Protein AF-G3SR39-F1 (afdb_monomer_lite)

InterPro domains:
  IPR010708 5'(3')-deoxyribonucleotidase [PF06941] (10-91)
  IPR023214 HAD superfamily [G3DSA:3.40.50.1000] (16-96)
  IPR036412 HAD-like superfamily [SSF56784] (3-100)

Sequence (150 aa):
QEKAISIWESKNFFFELEPLPGAVEAVKQMANLENTDVFICTSPIRMFKYCPYEKYAWVEKHFGPEFLEHVVLTRDKTVISADLLIDDRPDITGKEPEAGSMSSSQPATTSTCSCHPPAAGCTRGRMTGRPFWTASVPAEPDRAMGSSEG

Secondary structure (DSSP, 8-state):
-HHHHHHHTSTTTTTTPPPPTTHHHHHHHHHTSTT----EEEPPPS-TTTHHHHHHHHHHHHH-GGGGGGEEE-S-STTS--S----S-S---SSSPPTT---S------------PPPTT--------PPS----PPPPPPPPP-----

pLDDT: mean 77.04, std 26.4, range [29.78, 98.81]

Radius of gyration: 23.9 Å; chains: 1; bounding box: 38×57×76 Å

Structure (mmCIF, N/CA/C/O backbone):
data_AF-G3SR39-F1
#
_entry.id   AF-G3SR39-F1
#
loop_
_atom_site.group_PDB
_atom_site.id
_atom_site.type_symbol
_atom_site.label_atom_id
_atom_site.label_alt_id
_atom_site.label_comp_id
_atom_site.label_asym_id
_atom_site.label_entity_id
_atom_site.label_seq_id
_atom_site.pdbx_PDB_ins_code
_atom_site.Cartn_x
_atom_site.Cartn_y
_atom_site.Cartn_z
_atom_site.occupancy
_atom_site.B_iso_or_equiv
_atom_site.auth_seq_id
_atom_site.auth_comp_id
_atom_site.auth_asym_id
_atom_site.auth_atom_id
_atom_site.pdbx_PDB_model_num
ATOM 1 N N . GLN A 1 1 ? 7.990 -14.566 -19.870 1.00 62.09 1 GLN A N 1
ATOM 2 C CA . GLN A 1 1 ? 8.005 -14.125 -18.458 1.00 62.09 1 GLN A CA 1
ATOM 3 C C . GLN A 1 1 ? 8.935 -12.930 -18.256 1.00 62.09 1 GLN A C 1
ATOM 5 O O . GLN A 1 1 ? 8.496 -11.939 -17.695 1.00 62.09 1 GLN A O 1
ATOM 10 N N . GLU A 1 2 ? 10.155 -12.962 -18.799 1.00 77.62 2 GLU A N 1
ATOM 11 C CA . GLU A 1 2 ? 11.147 -11.869 -18.704 1.00 77.62 2 GLU A CA 1
ATOM 12 C C . GLU A 1 2 ? 10.630 -10.489 -19.135 1.00 77.62 2 GLU A C 1
ATOM 14 O O . GLU A 1 2 ? 10.832 -9.516 -18.422 1.00 77.62 2 GLU A O 1
ATOM 19 N N . LYS A 1 3 ? 9.877 -10.407 -20.242 1.00 79.69 3 LYS A N 1
ATOM 20 C CA . LYS A 1 3 ? 9.275 -9.139 -20.695 1.00 79.69 3 LYS A CA 1
ATOM 21 C C . LYS A 1 3 ? 8.321 -8.513 -19.671 1.00 79.69 3 LYS A C 1
ATOM 23 O O . LYS A 1 3 ? 8.244 -7.298 -19.579 1.00 79.69 3 LYS A O 1
ATOM 28 N N . ALA A 1 4 ? 7.582 -9.331 -18.921 1.00 86.69 4 ALA A N 1
ATOM 29 C CA . ALA A 1 4 ? 6.677 -8.832 -17.889 1.00 86.69 4 ALA A CA 1
ATOM 30 C C . ALA A 1 4 ? 7.466 -8.391 -16.647 1.00 86.69 4 ALA A C 1
ATOM 32 O O . ALA A 1 4 ? 7.202 -7.324 -16.102 1.00 86.69 4 ALA A O 1
ATOM 33 N N . ILE A 1 5 ? 8.510 -9.152 -16.291 1.00 89.56 5 ILE A N 1
ATOM 34 C CA . ILE A 1 5 ? 9.440 -8.809 -15.208 1.00 89.56 5 ILE A CA 1
ATOM 35 C C . ILE A 1 5 ? 10.052 -7.427 -15.422 1.00 89.56 5 ILE A C 1
ATOM 37 O O . ILE A 1 5 ? 9.972 -6.582 -14.535 1.00 89.56 5 ILE A O 1
ATOM 41 N N . SER A 1 6 ? 10.566 -7.154 -16.621 1.00 92.50 6 SER A N 1
ATOM 42 C CA . SER A 1 6 ? 11.158 -5.848 -16.925 1.00 92.50 6 SER A CA 1
ATOM 43 C C . SER A 1 6 ? 10.176 -4.678 -16.810 1.00 92.50 6 SER A C 1
ATOM 45 O O . SER A 1 6 ? 10.613 -3.554 -16.584 1.00 92.50 6 SER A O 1
ATOM 47 N N . ILE A 1 7 ? 8.868 -4.921 -16.961 1.00 94.56 7 ILE A N 1
ATOM 48 C CA . ILE A 1 7 ? 7.851 -3.871 -16.831 1.00 94.56 7 ILE A CA 1
ATOM 49 C C . ILE A 1 7 ? 7.685 -3.495 -15.358 1.00 94.56 7 ILE A C 1
ATOM 51 O O . ILE A 1 7 ? 7.848 -2.327 -15.019 1.00 94.56 7 ILE A O 1
ATOM 55 N N . TRP A 1 8 ? 7.436 -4.456 -14.462 1.00 92.75 8 TRP A N 1
ATOM 56 C CA . TRP A 1 8 ? 7.218 -4.124 -13.047 1.00 92.75 8 TRP A CA 1
ATOM 57 C C . TRP A 1 8 ? 8.504 -3.831 -12.269 1.00 92.75 8 TRP A C 1
ATOM 59 O O . TRP A 1 8 ? 8.450 -3.316 -11.157 1.00 92.75 8 TRP A O 1
ATOM 69 N N . GLU A 1 9 ? 9.673 -4.149 -12.825 1.00 95.56 9 GLU A N 1
ATOM 70 C CA . GLU A 1 9 ? 10.967 -3.716 -12.282 1.00 95.56 9 GLU A CA 1
ATOM 71 C C . GLU A 1 9 ? 11.376 -2.311 -12.752 1.00 95.56 9 GLU A C 1
ATOM 73 O O . GLU A 1 9 ? 12.392 -1.784 -12.290 1.00 95.56 9 GLU A O 1
ATOM 78 N N . SER A 1 10 ? 10.609 -1.689 -13.652 1.00 96.62 10 SER A N 1
ATOM 79 C CA . SER A 1 10 ? 10.900 -0.340 -14.129 1.00 96.62 10 SER A C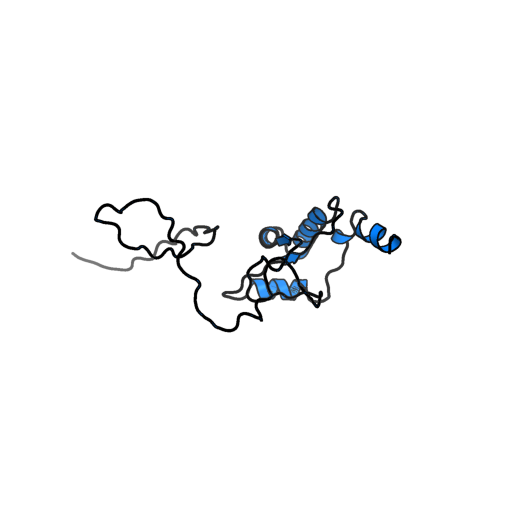A 1
ATOM 80 C C . SER A 1 10 ? 10.503 0.727 -13.107 1.00 96.62 10 SER A C 1
ATOM 82 O O . SER A 1 10 ? 9.626 0.533 -12.266 1.00 96.62 10 SER A O 1
ATOM 84 N N . LYS A 1 11 ? 11.197 1.866 -13.170 1.00 97.75 11 LYS A N 1
ATOM 85 C CA . LYS A 1 11 ? 10.906 3.029 -12.331 1.00 97.75 11 LYS A CA 1
ATOM 86 C C . LYS A 1 11 ? 9.498 3.550 -12.641 1.00 97.75 11 LYS A C 1
ATOM 88 O O . LYS A 1 11 ? 9.098 3.563 -13.799 1.00 97.75 11 LYS A O 1
ATOM 93 N N . ASN A 1 12 ? 8.821 4.039 -11.611 1.00 98.00 12 ASN A N 1
ATOM 94 C CA . ASN A 1 12 ? 7.464 4.573 -11.577 1.00 98.00 12 ASN A CA 1
ATOM 95 C C . ASN A 1 12 ? 6.340 3.557 -11.805 1.00 98.00 12 ASN A C 1
ATOM 97 O O . ASN A 1 12 ? 5.179 3.937 -11.664 1.00 98.00 12 ASN A O 1
ATOM 101 N N . PHE A 1 13 ? 6.635 2.285 -12.096 1.00 98.25 13 PHE A N 1
ATOM 102 C CA . PHE A 1 13 ? 5.589 1.304 -12.380 1.00 98.25 13 PHE A CA 1
ATOM 103 C C . PHE A 1 13 ? 4.554 1.204 -11.254 1.00 98.25 13 PHE A C 1
ATOM 105 O O . PHE A 1 13 ? 3.361 1.181 -11.535 1.00 98.25 13 PHE A O 1
ATOM 112 N N . PHE A 1 14 ? 4.984 1.152 -9.987 1.00 98.12 14 PHE A N 1
ATOM 113 C CA . PHE A 1 14 ? 4.053 1.015 -8.862 1.00 98.12 14 PHE A CA 1
ATOM 114 C C . PHE A 1 14 ? 3.399 2.345 -8.490 1.00 98.12 14 PHE A C 1
ATOM 116 O O . PHE A 1 14 ? 2.255 2.356 -8.047 1.00 98.12 14 PHE A O 1
ATOM 123 N N . PHE A 1 15 ? 4.115 3.455 -8.667 1.00 98.25 15 PHE A N 1
ATOM 124 C CA . PHE A 1 15 ? 3.612 4.790 -8.345 1.00 98.25 15 PHE A CA 1
ATOM 125 C C . PHE A 1 15 ? 2.532 5.283 -9.325 1.00 98.25 15 PHE A C 1
ATOM 127 O O . PHE A 1 15 ? 1.636 6.034 -8.936 1.00 98.25 15 PHE A O 1
ATOM 134 N N . GLU A 1 16 ? 2.601 4.860 -10.587 1.00 98.19 16 GLU A N 1
ATOM 135 C CA . GLU A 1 16 ? 1.670 5.262 -11.650 1.00 98.19 16 GLU A CA 1
ATOM 136 C C . GLU A 1 16 ? 0.435 4.351 -11.762 1.00 98.19 16 GLU A C 1
ATOM 138 O O . GLU A 1 16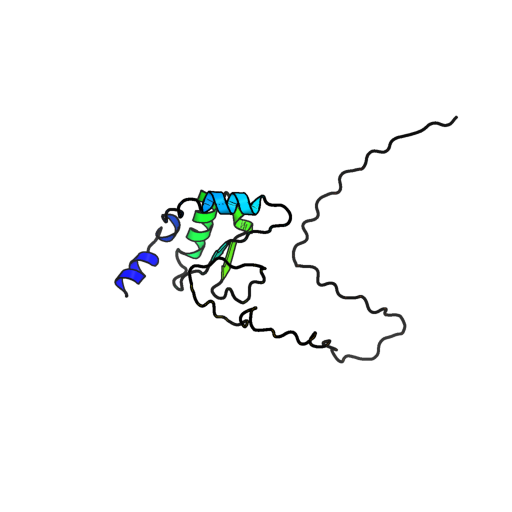 ? -0.413 4.581 -12.619 1.00 98.19 16 GLU A O 1
ATOM 143 N N . LEU A 1 17 ? 0.293 3.334 -10.901 1.00 97.94 17 LEU A N 1
ATOM 144 C CA . LEU A 1 17 ? -0.909 2.498 -10.888 1.00 97.94 17 LEU A CA 1
ATOM 145 C C . LEU A 1 17 ? -2.139 3.325 -10.509 1.00 97.94 17 LEU A C 1
ATOM 147 O O . LEU A 1 17 ? -2.147 4.030 -9.500 1.00 97.94 17 LEU A O 1
ATOM 151 N N . GLU A 1 18 ? -3.207 3.180 -11.284 1.00 98.19 18 GLU A N 1
ATOM 152 C CA . GLU A 1 18 ? -4.500 3.755 -10.933 1.00 98.19 18 GLU A CA 1
ATOM 153 C C . GLU A 1 18 ? -5.179 2.912 -9.843 1.00 98.19 18 GLU A C 1
ATOM 155 O O . GLU A 1 18 ? -5.150 1.676 -9.913 1.00 98.19 18 GLU A O 1
ATOM 160 N N . PRO A 1 19 ? -5.803 3.539 -8.829 1.00 98.38 19 PRO A N 1
ATOM 161 C CA . PRO A 1 19 ? -6.595 2.810 -7.852 1.00 98.38 19 PRO A CA 1
ATOM 162 C C . PRO A 1 19 ? -7.748 2.052 -8.511 1.00 98.38 19 PRO A C 1
ATOM 164 O O . PRO A 1 19 ? -8.358 2.515 -9.477 1.00 98.38 19 PRO A O 1
ATOM 167 N N . LEU A 1 20 ? -8.106 0.902 -7.937 1.00 97.81 20 LEU A N 1
ATOM 168 C CA . LEU A 1 20 ? -9.338 0.222 -8.321 1.00 97.81 20 LEU A CA 1
ATOM 169 C C . LEU A 1 20 ? -10.556 1.110 -7.995 1.00 97.81 20 LEU A C 1
ATOM 171 O O . LEU A 1 20 ? -10.557 1.766 -6.947 1.00 97.81 20 LEU A O 1
ATOM 175 N N . PRO A 1 21 ? -11.606 1.119 -8.841 1.00 98.31 21 PRO A N 1
ATOM 176 C CA . PRO A 1 21 ? -12.801 1.919 -8.592 1.00 98.31 21 PRO A CA 1
ATOM 177 C C . PRO A 1 21 ? -13.403 1.649 -7.206 1.00 98.31 21 PRO A C 1
ATOM 179 O O . PRO A 1 21 ? -13.705 0.505 -6.872 1.00 98.31 21 PRO A O 1
ATOM 182 N N . GLY A 1 22 ? -13.574 2.702 -6.402 1.00 98.19 22 GLY A N 1
ATOM 183 C CA . GLY A 1 22 ? -14.146 2.630 -5.053 1.00 98.19 22 GLY A CA 1
ATOM 184 C C . GLY A 1 22 ? -13.190 2.158 -3.951 1.00 98.19 22 GLY A C 1
ATOM 185 O O . GLY A 1 22 ? -13.570 2.175 -2.781 1.00 98.19 22 GLY A O 1
ATOM 186 N N . ALA A 1 23 ? -11.964 1.729 -4.275 1.00 98.25 23 ALA A N 1
ATOM 187 C CA . ALA A 1 23 ? -11.049 1.163 -3.282 1.00 98.25 23 ALA A CA 1
ATOM 188 C C . ALA A 1 23 ? -10.551 2.206 -2.270 1.00 98.25 23 ALA A C 1
ATOM 190 O O . ALA A 1 23 ? -10.492 1.926 -1.073 1.00 98.25 23 ALA A O 1
ATOM 191 N N . VAL A 1 24 ? -10.216 3.415 -2.733 1.00 98.25 24 VAL A N 1
ATOM 192 C CA . VAL A 1 24 ? -9.727 4.492 -1.855 1.00 98.25 24 VAL A CA 1
ATOM 193 C C . VAL A 1 24 ? -10.833 4.941 -0.904 1.00 98.25 24 VAL A C 1
ATOM 195 O O . VAL A 1 24 ? -10.595 5.123 0.290 1.00 98.25 24 VAL A O 1
ATOM 198 N N . GLU A 1 25 ? -12.050 5.085 -1.419 1.00 98.38 25 GLU A N 1
ATOM 199 C CA . GLU A 1 25 ? -13.228 5.485 -0.656 1.00 98.38 25 GLU A CA 1
ATOM 200 C C . GLU A 1 25 ? -13.590 4.428 0.387 1.00 98.38 25 GLU A C 1
ATOM 202 O O . GLU A 1 25 ? -13.785 4.769 1.552 1.00 98.38 25 GLU A O 1
ATOM 207 N N . ALA A 1 26 ? -13.617 3.151 -0.006 1.00 98.38 26 ALA A N 1
ATOM 208 C CA . ALA A 1 26 ? -13.946 2.049 0.891 1.00 98.38 26 ALA A CA 1
ATOM 209 C C . ALA A 1 26 ? -12.948 1.933 2.052 1.00 98.38 26 ALA A C 1
ATOM 211 O O . ALA A 1 26 ? -13.360 1.804 3.203 1.00 98.38 26 ALA A O 1
ATOM 212 N N . VAL A 1 27 ? -11.642 2.040 1.780 1.00 98.44 27 VAL A N 1
ATOM 213 C CA . VAL A 1 27 ? -10.607 2.003 2.828 1.00 98.44 27 VAL A CA 1
ATOM 214 C C . VAL A 1 27 ? -10.722 3.210 3.761 1.00 98.44 27 VAL A C 1
ATOM 216 O O . VAL A 1 27 ? -10.660 3.038 4.977 1.00 98.44 27 VAL A O 1
ATOM 219 N N . LYS A 1 28 ? -10.961 4.419 3.231 1.00 97.94 28 LYS A N 1
ATOM 220 C CA . LYS A 1 28 ? -11.187 5.615 4.064 1.00 97.94 28 LYS A CA 1
ATOM 221 C C . LYS A 1 28 ? -12.436 5.484 4.931 1.00 97.94 28 LYS A C 1
ATOM 223 O O . LYS A 1 28 ? -12.417 5.905 6.081 1.00 97.94 28 LYS A O 1
ATOM 228 N N . GLN A 1 29 ? -13.519 4.915 4.408 1.00 98.50 29 GLN A N 1
ATOM 229 C CA . GLN A 1 29 ? -14.726 4.655 5.195 1.00 98.50 29 GLN A CA 1
ATOM 230 C C . GLN A 1 29 ? -14.455 3.632 6.299 1.00 98.50 29 GLN A C 1
ATOM 232 O O . GLN A 1 29 ? -14.816 3.881 7.443 1.00 98.50 29 GLN A O 1
ATOM 237 N N . MET A 1 30 ? -13.767 2.535 5.974 1.00 98.38 30 MET A N 1
ATOM 238 C CA . MET A 1 30 ? -13.412 1.484 6.929 1.00 98.38 30 MET A CA 1
ATOM 239 C C . MET A 1 30 ? -12.522 2.009 8.061 1.00 98.38 30 MET A C 1
ATOM 241 O O . MET A 1 30 ? -12.776 1.704 9.219 1.00 98.38 30 MET A O 1
ATOM 245 N N . ALA A 1 31 ? -11.540 2.856 7.742 1.00 97.25 31 ALA A N 1
ATOM 246 C CA . ALA A 1 31 ? -10.647 3.472 8.725 1.00 97.25 31 ALA A CA 1
ATOM 247 C C . ALA A 1 31 ? -11.346 4.479 9.663 1.00 97.25 31 ALA A C 1
ATOM 249 O O . ALA A 1 31 ? -10.774 4.859 10.676 1.00 97.25 31 ALA A O 1
ATOM 250 N N . ASN A 1 32 ? -12.564 4.921 9.330 1.00 97.25 32 ASN A N 1
ATOM 251 C CA . ASN A 1 32 ? -13.370 5.811 10.172 1.00 97.25 32 ASN A CA 1
ATOM 252 C C . ASN A 1 32 ? -14.436 5.061 10.993 1.00 97.25 32 ASN A C 1
ATOM 254 O O . ASN A 1 32 ? -15.221 5.700 11.693 1.00 97.25 32 ASN A O 1
ATOM 258 N N . LEU A 1 33 ? -14.514 3.729 10.890 1.00 98.06 33 LEU A N 1
ATOM 259 C CA . LEU A 1 33 ? -15.431 2.932 11.701 1.00 98.06 33 LEU A CA 1
ATOM 260 C C . LEU A 1 33 ? -14.914 2.814 13.139 1.00 98.06 33 LEU A C 1
ATOM 262 O O . LEU A 1 33 ? -13.718 2.677 13.383 1.00 98.06 33 LEU A O 1
ATOM 266 N N . GLU A 1 34 ? -15.832 2.820 14.104 1.00 97.94 34 GLU A N 1
ATOM 267 C CA . GLU A 1 34 ? -15.477 2.587 15.504 1.00 97.94 34 GLU A CA 1
ATOM 268 C C . GLU A 1 34 ? -14.889 1.182 15.695 1.00 97.94 34 GLU A C 1
ATOM 270 O O . GLU A 1 34 ? -15.360 0.208 15.103 1.00 97.94 34 GLU A O 1
ATOM 275 N N . ASN A 1 35 ? -13.878 1.073 16.563 1.00 97.75 35 ASN A N 1
ATOM 276 C CA . ASN A 1 35 ? -13.205 -0.186 16.909 1.00 97.75 35 ASN A CA 1
ATOM 277 C C . ASN A 1 35 ? -12.664 -0.960 15.691 1.00 97.75 35 ASN A C 1
ATOM 279 O O . ASN A 1 35 ? -12.659 -2.190 15.696 1.00 97.75 35 ASN A O 1
ATOM 283 N N . THR A 1 36 ? -12.250 -0.247 14.640 1.00 98.19 36 THR A N 1
ATOM 284 C CA . THR A 1 36 ? -11.734 -0.845 13.407 1.00 98.19 36 THR A CA 1
ATOM 285 C C . THR A 1 36 ? -10.368 -0.258 13.075 1.00 98.19 36 THR A C 1
ATOM 287 O O . THR A 1 36 ? -10.261 0.917 12.738 1.00 98.19 36 THR A O 1
ATOM 290 N N . ASP A 1 37 ? -9.333 -1.096 13.119 1.00 98.06 37 ASP A N 1
ATOM 291 C CA . ASP A 1 37 ? -7.990 -0.730 12.675 1.00 98.06 37 ASP A CA 1
ATOM 292 C C . ASP A 1 37 ? -7.746 -1.254 11.257 1.00 98.06 37 ASP A C 1
ATOM 294 O O . ASP A 1 37 ? -7.936 -2.438 10.968 1.00 98.06 37 ASP A O 1
ATOM 298 N N . VAL A 1 38 ? -7.303 -0.374 10.357 1.00 98.31 38 VAL A N 1
ATOM 299 C CA . VAL A 1 38 ? -7.041 -0.719 8.954 1.00 98.31 38 VAL A CA 1
ATOM 300 C C . VAL A 1 38 ? -5.557 -0.577 8.653 1.00 98.31 38 VAL A C 1
ATOM 302 O O . VAL A 1 38 ? -4.960 0.462 8.924 1.00 98.31 38 VAL A O 1
ATOM 305 N N . PHE A 1 39 ? -4.978 -1.612 8.042 1.00 98.75 39 PHE A N 1
ATOM 306 C CA . PHE A 1 39 ? -3.593 -1.622 7.578 1.00 98.75 39 PHE A CA 1
ATOM 307 C C . PHE A 1 39 ? -3.512 -2.032 6.106 1.00 98.75 39 PHE A C 1
ATOM 309 O O . PHE A 1 39 ? -4.158 -2.989 5.673 1.00 98.75 39 PHE A O 1
ATOM 316 N N . ILE A 1 40 ? -2.651 -1.364 5.338 1.00 98.69 40 ILE A N 1
ATOM 317 C CA . ILE A 1 40 ? -2.243 -1.832 4.010 1.00 98.69 40 ILE A CA 1
ATOM 318 C C . ILE A 1 40 ? -1.105 -2.831 4.200 1.00 98.69 40 ILE A C 1
ATOM 320 O O . ILE A 1 40 ? 0.058 -2.461 4.371 1.00 98.69 40 ILE A O 1
ATOM 324 N N . CYS A 1 41 ? -1.437 -4.119 4.143 1.00 98.62 41 CYS A N 1
ATOM 325 C CA . CYS A 1 41 ? -0.452 -5.195 4.149 1.00 98.62 41 CYS A CA 1
ATOM 326 C C . CYS A 1 41 ? -0.091 -5.588 2.709 1.00 98.62 41 CYS A C 1
ATOM 328 O O . CYS A 1 41 ? -0.863 -6.255 2.015 1.00 98.62 41 CYS A O 1
ATOM 330 N N . THR A 1 42 ? 1.094 -5.197 2.235 1.00 98.38 42 THR A N 1
ATOM 331 C CA . THR A 1 42 ? 1.540 -5.439 0.851 1.00 98.38 42 THR A CA 1
ATOM 332 C C . THR A 1 42 ? 2.901 -6.125 0.809 1.00 98.38 42 THR A C 1
ATOM 334 O O . THR A 1 42 ? 3.775 -5.885 1.636 1.00 98.38 42 THR A O 1
ATOM 337 N N . SER A 1 43 ? 3.124 -6.943 -0.221 1.00 98.06 43 SER A N 1
ATOM 338 C CA . SER A 1 43 ? 4.422 -7.574 -0.464 1.00 98.06 43 SER A CA 1
ATOM 339 C C . SER A 1 43 ? 5.250 -6.804 -1.492 1.00 98.06 43 SER A C 1
ATOM 341 O O . SER A 1 43 ? 4.731 -6.473 -2.560 1.00 98.06 43 SER A O 1
ATOM 343 N N . PRO A 1 44 ? 6.538 -6.519 -1.222 1.00 97.19 44 PRO A N 1
ATOM 344 C CA . PRO A 1 44 ? 7.428 -5.958 -2.229 1.00 97.19 44 PRO A CA 1
ATOM 345 C C . PRO A 1 44 ? 7.842 -7.046 -3.227 1.00 97.19 44 PRO A C 1
ATOM 347 O O . PRO A 1 44 ? 7.868 -8.236 -2.893 1.00 97.19 44 PRO A O 1
ATOM 350 N N . ILE A 1 45 ? 8.204 -6.668 -4.452 1.00 96.06 45 ILE A N 1
ATOM 351 C CA . ILE A 1 45 ? 8.901 -7.587 -5.369 1.00 96.06 45 ILE A CA 1
ATOM 352 C C . ILE A 1 45 ? 10.351 -7.817 -4.900 1.00 96.06 45 ILE A C 1
ATOM 354 O O . ILE A 1 45 ? 10.858 -7.096 -4.044 1.00 96.06 45 ILE A O 1
ATOM 358 N N . ARG A 1 46 ? 11.033 -8.836 -5.447 1.00 93.00 46 ARG A N 1
ATOM 359 C CA . ARG A 1 46 ? 12.426 -9.154 -5.063 1.00 93.00 46 ARG A CA 1
ATOM 360 C C . ARG A 1 46 ? 13.404 -8.039 -5.437 1.00 93.00 46 ARG A C 1
ATOM 362 O O . ARG A 1 46 ? 14.309 -7.734 -4.668 1.00 93.00 46 ARG A O 1
ATOM 369 N N . MET A 1 47 ? 13.213 -7.436 -6.609 1.00 93.31 47 MET A N 1
ATOM 370 C CA . MET A 1 47 ? 13.979 -6.275 -7.043 1.00 93.31 47 MET A CA 1
ATOM 371 C C . MET A 1 47 ? 13.471 -5.035 -6.291 1.00 93.31 47 MET A C 1
ATOM 373 O O . MET A 1 47 ? 12.455 -4.435 -6.628 1.00 93.31 47 MET A O 1
ATOM 377 N N . PHE A 1 48 ? 14.168 -4.656 -5.226 1.00 93.81 48 PHE A N 1
ATOM 378 C CA . PHE A 1 48 ? 13.682 -3.660 -4.269 1.00 93.81 48 PHE A CA 1
ATOM 379 C C . PHE A 1 48 ? 13.967 -2.200 -4.657 1.00 93.81 48 PHE A C 1
ATOM 381 O O . PHE A 1 48 ? 13.598 -1.305 -3.907 1.00 93.81 48 PHE A O 1
ATOM 388 N N . LYS A 1 49 ? 14.643 -1.924 -5.780 1.00 97.00 49 LYS A N 1
ATOM 389 C CA . LYS A 1 49 ? 15.180 -0.583 -6.087 1.00 97.00 49 LYS A CA 1
ATOM 390 C C . LYS A 1 49 ? 14.118 0.519 -6.111 1.00 97.00 49 LYS A C 1
ATOM 392 O O . LYS A 1 49 ? 14.414 1.646 -5.736 1.00 97.00 49 LYS A O 1
ATOM 397 N N . TYR A 1 50 ? 12.913 0.185 -6.564 1.00 97.94 50 TYR A N 1
ATOM 398 C CA . TYR A 1 50 ? 11.825 1.143 -6.770 1.00 97.94 50 TYR A CA 1
ATOM 399 C C . TYR A 1 50 ? 10.573 0.785 -5.961 1.00 97.94 50 TYR A C 1
ATOM 401 O O . TYR A 1 50 ? 9.975 1.641 -5.317 1.00 97.94 50 TYR A O 1
ATOM 409 N N . CYS A 1 51 ? 10.221 -0.505 -5.925 1.00 98.12 51 CYS A N 1
ATOM 410 C CA . CYS A 1 51 ? 8.940 -0.991 -5.411 1.00 98.12 51 CYS A CA 1
ATOM 411 C C . CYS A 1 51 ? 8.583 -0.559 -3.973 1.00 98.12 51 CYS A C 1
ATOM 413 O O . CYS A 1 51 ? 7.472 -0.066 -3.792 1.00 98.12 51 CYS A O 1
ATOM 415 N N . PRO A 1 52 ? 9.449 -0.709 -2.948 1.00 98.31 52 PRO A N 1
ATOM 416 C CA . PRO A 1 52 ? 9.116 -0.303 -1.583 1.00 98.31 52 PRO A CA 1
ATOM 417 C C . PRO A 1 52 ? 8.768 1.181 -1.495 1.00 98.31 52 PRO A C 1
ATOM 419 O O . PRO A 1 52 ? 7.681 1.524 -1.048 1.00 98.31 52 PRO A O 1
ATOM 422 N N . TYR A 1 53 ? 9.660 2.047 -1.983 1.00 98.38 53 TYR A N 1
ATOM 423 C CA . TYR A 1 53 ? 9.469 3.496 -1.957 1.00 98.38 53 TYR A CA 1
ATOM 424 C C . TYR A 1 53 ? 8.197 3.913 -2.701 1.00 98.38 53 TYR A C 1
ATOM 426 O O . TYR A 1 53 ? 7.378 4.647 -2.155 1.00 98.38 53 TYR A O 1
ATOM 434 N N . GLU A 1 54 ? 7.996 3.406 -3.918 1.00 98.69 54 GLU A N 1
ATOM 435 C CA . GLU A 1 54 ? 6.839 3.776 -4.735 1.00 98.69 54 GLU A CA 1
ATOM 436 C C . GLU A 1 54 ? 5.513 3.343 -4.112 1.00 98.69 54 GLU A C 1
ATOM 438 O O . GLU A 1 54 ? 4.521 4.046 -4.270 1.00 98.69 54 GLU A O 1
ATOM 443 N N . LYS A 1 55 ? 5.487 2.237 -3.357 1.00 98.69 55 LYS A N 1
ATOM 444 C CA . LYS A 1 55 ? 4.299 1.834 -2.595 1.00 98.69 55 LYS A CA 1
ATOM 445 C C . LYS A 1 55 ? 3.970 2.828 -1.480 1.00 98.69 55 LYS A C 1
ATOM 447 O O . LYS A 1 55 ? 2.810 3.200 -1.361 1.00 98.69 55 LYS A O 1
ATOM 452 N N . TYR A 1 56 ? 4.958 3.294 -0.712 1.00 98.75 56 TYR A N 1
ATOM 453 C CA . TYR A 1 56 ? 4.731 4.346 0.290 1.00 98.75 56 TYR A CA 1
ATOM 454 C C . TYR A 1 56 ? 4.262 5.650 -0.370 1.00 98.75 56 TYR A C 1
ATOM 456 O O . TYR A 1 56 ? 3.250 6.209 0.039 1.00 98.75 56 TYR A O 1
ATOM 464 N N . ALA A 1 57 ? 4.927 6.085 -1.444 1.00 98.75 57 ALA A N 1
ATOM 465 C CA . ALA A 1 57 ? 4.544 7.293 -2.176 1.00 98.75 57 ALA A CA 1
ATOM 466 C C . ALA A 1 57 ? 3.128 7.196 -2.777 1.00 98.75 57 ALA A C 1
ATOM 468 O O . ALA A 1 57 ? 2.383 8.174 -2.791 1.00 98.75 57 ALA A O 1
ATOM 469 N N . TRP A 1 58 ? 2.730 6.014 -3.256 1.00 98.81 58 TRP A N 1
ATOM 470 C CA . TRP A 1 58 ? 1.375 5.764 -3.746 1.00 98.81 58 TRP A CA 1
ATOM 471 C C . TRP A 1 58 ? 0.341 5.863 -2.618 1.00 98.81 58 TRP A C 1
ATOM 473 O O . TRP A 1 58 ? -0.703 6.491 -2.790 1.00 98.81 58 TRP A O 1
ATOM 483 N N . VAL A 1 59 ? 0.644 5.309 -1.439 1.00 98.75 59 VAL A N 1
ATOM 484 C CA . VAL A 1 59 ? -0.234 5.436 -0.267 1.00 98.75 59 VAL A CA 1
ATOM 485 C C . VAL A 1 59 ? -0.379 6.899 0.149 1.00 98.75 59 VAL A C 1
ATOM 487 O O . VAL A 1 59 ? -1.505 7.371 0.280 1.00 98.75 59 VAL A O 1
ATOM 490 N N . GLU A 1 60 ? 0.719 7.646 0.267 1.00 98.69 60 GLU A N 1
ATOM 491 C CA . GLU A 1 60 ? 0.676 9.079 0.587 1.00 98.69 60 GLU A CA 1
ATOM 492 C C . GLU A 1 60 ? -0.172 9.866 -0.425 1.00 98.69 60 GLU A C 1
ATOM 494 O O . GLU A 1 60 ? -1.045 10.641 -0.034 1.00 98.69 60 GLU A O 1
ATOM 499 N N . LYS A 1 61 ? 0.023 9.618 -1.729 1.00 98.56 61 LYS A N 1
ATOM 500 C CA . LYS A 1 61 ? -0.714 10.282 -2.817 1.00 98.56 61 LYS A CA 1
ATOM 501 C C . LYS A 1 61 ? -2.233 10.106 -2.704 1.00 98.56 61 LYS A C 1
ATOM 503 O O . LYS A 1 61 ? -2.972 11.036 -3.024 1.00 98.56 61 LYS A O 1
ATOM 508 N N . HIS A 1 62 ? -2.710 8.930 -2.293 1.00 98.50 62 HIS A N 1
ATOM 509 C CA . HIS A 1 62 ? -4.140 8.590 -2.327 1.00 98.50 62 HIS A CA 1
ATOM 510 C C . HIS A 1 62 ? -4.836 8.666 -0.954 1.00 98.50 62 HIS A C 1
ATOM 512 O O . HIS A 1 62 ? -6.028 9.001 -0.876 1.00 98.50 62 HIS A O 1
ATOM 518 N N . PHE A 1 63 ? -4.104 8.410 0.131 1.00 98.31 63 PHE A N 1
ATOM 519 C CA . PHE A 1 63 ? -4.627 8.351 1.501 1.00 98.31 63 PHE A CA 1
ATOM 520 C C . PHE A 1 63 ? -4.123 9.479 2.407 1.00 98.31 63 PHE A C 1
ATOM 522 O O . PHE A 1 63 ? -4.771 9.759 3.412 1.00 98.31 63 PHE A O 1
ATOM 529 N N . GLY A 1 64 ? -3.053 10.177 2.022 1.00 98.06 64 GLY A N 1
ATOM 530 C CA . GLY A 1 64 ? -2.415 11.218 2.825 1.00 98.06 64 GLY A CA 1
ATOM 531 C C . GLY A 1 64 ? -1.274 10.686 3.704 1.00 98.06 64 GLY A C 1
ATOM 532 O O . GLY A 1 64 ? -1.138 9.472 3.879 1.00 98.06 64 GLY A O 1
ATOM 533 N N . PRO A 1 65 ? -0.442 11.588 4.256 1.00 98.12 65 PRO A N 1
ATOM 534 C CA . PRO A 1 65 ? 0.773 11.221 4.988 1.00 98.12 65 PRO A CA 1
ATOM 535 C C . PRO A 1 65 ? 0.493 10.441 6.278 1.00 98.12 65 PRO A C 1
ATOM 537 O O . PRO A 1 65 ? 1.256 9.547 6.622 1.00 98.12 65 PRO A O 1
ATOM 540 N N . GLU A 1 66 ? -0.627 10.706 6.953 1.00 96.94 66 GLU A N 1
ATOM 541 C CA . GLU A 1 66 ? -1.002 10.005 8.193 1.00 96.94 66 GLU A CA 1
ATOM 542 C C . GLU A 1 66 ? -1.212 8.499 7.973 1.00 96.94 66 GLU A C 1
ATOM 544 O O . GLU A 1 66 ? -0.941 7.678 8.844 1.00 96.94 66 GLU A O 1
ATOM 549 N N . PHE A 1 67 ? -1.640 8.103 6.770 1.00 98.12 67 PHE A N 1
ATOM 550 C CA . PHE A 1 67 ? -1.886 6.697 6.453 1.00 98.12 67 PHE A CA 1
ATOM 551 C C . PHE A 1 67 ? -0.591 5.901 6.214 1.00 98.12 67 PHE A C 1
ATOM 553 O O . PHE A 1 67 ? -0.632 4.679 6.067 1.00 98.12 67 PHE A O 1
ATOM 560 N N . LEU A 1 68 ? 0.574 6.560 6.184 1.00 98.44 68 LEU A N 1
ATOM 561 C CA . LEU A 1 68 ? 1.866 5.884 6.042 1.00 98.44 68 LEU A CA 1
ATOM 562 C C . LEU A 1 68 ? 2.200 5.005 7.255 1.00 98.44 68 LEU A C 1
ATOM 564 O O . LEU A 1 68 ? 2.805 3.945 7.082 1.00 98.44 68 LEU A O 1
ATOM 568 N N . GLU A 1 69 ? 1.738 5.388 8.448 1.00 97.94 69 GLU A N 1
ATOM 569 C CA . GLU A 1 69 ? 1.875 4.600 9.685 1.00 97.94 69 GLU A CA 1
ATOM 570 C C . GLU A 1 69 ? 1.071 3.287 9.640 1.00 97.94 69 GLU A C 1
ATOM 572 O O . GLU A 1 69 ? 1.318 2.357 10.405 1.00 97.94 69 GLU A O 1
ATOM 577 N N . HIS A 1 70 ? 0.143 3.172 8.686 1.00 98.19 70 HIS A N 1
ATOM 578 C CA . HIS A 1 70 ? -0.722 2.012 8.489 1.00 98.19 70 HIS A CA 1
ATOM 579 C C . HIS A 1 70 ? -0.203 1.056 7.400 1.00 98.19 70 HIS A C 1
ATOM 581 O O . HIS A 1 70 ? -0.918 0.146 6.970 1.00 98.19 70 HIS A O 1
ATOM 587 N N . VAL A 1 71 ? 1.035 1.228 6.924 1.00 98.69 71 VAL A N 1
ATOM 588 C CA . VAL A 1 71 ? 1.629 0.375 5.882 1.00 98.69 71 VAL A CA 1
ATOM 589 C C . VAL A 1 71 ? 2.519 -0.705 6.492 1.00 98.69 71 VAL A C 1
ATOM 591 O O . VAL A 1 71 ? 3.553 -0.425 7.096 1.00 98.69 71 VAL A O 1
ATOM 594 N N . VAL A 1 72 ? 2.180 -1.967 6.223 1.00 98.69 72 VAL A N 1
ATOM 595 C CA . VAL A 1 72 ? 3.003 -3.136 6.556 1.00 98.69 72 VAL A CA 1
ATOM 596 C C . VAL A 1 72 ? 3.577 -3.733 5.273 1.00 98.69 72 VAL A C 1
ATOM 598 O O . VAL A 1 72 ? 2.865 -4.335 4.465 1.00 98.69 72 VAL A O 1
ATOM 601 N N . LEU A 1 73 ? 4.891 -3.593 5.089 1.00 98.44 73 LEU A N 1
ATOM 602 C CA . LEU A 1 73 ? 5.608 -4.154 3.946 1.00 98.44 73 LEU A CA 1
ATOM 603 C C . LEU A 1 73 ? 6.245 -5.503 4.320 1.00 98.44 73 LEU A C 1
ATOM 605 O O . LEU A 1 73 ? 7.265 -5.548 5.004 1.00 98.44 73 LEU A O 1
ATOM 609 N N . THR A 1 74 ? 5.677 -6.616 3.849 1.00 97.94 74 THR A N 1
ATOM 610 C CA . THR A 1 74 ? 6.182 -7.967 4.162 1.00 97.94 74 THR A CA 1
ATOM 611 C C . THR A 1 74 ? 6.007 -8.949 3.007 1.00 97.94 74 THR A C 1
ATOM 613 O O . THR A 1 74 ? 5.018 -8.926 2.279 1.00 97.94 74 THR A O 1
ATOM 616 N N . ARG A 1 75 ? 6.970 -9.858 2.829 1.00 97.25 75 ARG A N 1
ATOM 617 C CA . ARG A 1 75 ? 6.861 -10.989 1.885 1.00 97.25 75 ARG A CA 1
ATOM 618 C C . ARG A 1 75 ? 6.064 -12.162 2.452 1.00 97.25 75 ARG A C 1
ATOM 620 O O . ARG A 1 75 ? 5.639 -13.013 1.677 1.00 97.25 75 ARG A O 1
ATOM 627 N N . ASP A 1 76 ? 5.910 -12.207 3.767 1.00 97.56 76 ASP A N 1
ATOM 628 C CA . ASP A 1 76 ? 5.174 -13.234 4.487 1.00 97.56 76 ASP A CA 1
ATOM 629 C C . ASP A 1 76 ? 4.053 -12.543 5.264 1.00 97.56 76 ASP A C 1
ATOM 631 O O . ASP A 1 76 ? 4.318 -11.826 6.228 1.00 97.56 76 ASP A O 1
ATOM 635 N N . LYS A 1 77 ? 2.813 -12.685 4.788 1.00 97.62 77 LYS A N 1
ATOM 636 C CA . LYS A 1 77 ? 1.640 -12.089 5.440 1.00 97.62 77 LYS A CA 1
ATOM 637 C C . LYS A 1 77 ? 1.111 -12.958 6.582 1.00 97.62 77 LYS A C 1
ATOM 639 O O . LYS A 1 77 ? 0.378 -12.448 7.413 1.00 97.62 77 LYS A O 1
ATOM 644 N N . THR A 1 78 ? 1.522 -14.228 6.664 1.00 97.06 78 THR A N 1
ATOM 645 C CA . THR A 1 78 ? 1.036 -15.163 7.697 1.00 97.06 78 THR A CA 1
ATOM 646 C C . THR A 1 78 ? 1.511 -14.787 9.098 1.00 97.06 78 THR A C 1
ATOM 648 O O . THR A 1 78 ? 0.842 -15.079 10.078 1.00 97.06 78 THR A O 1
ATOM 651 N N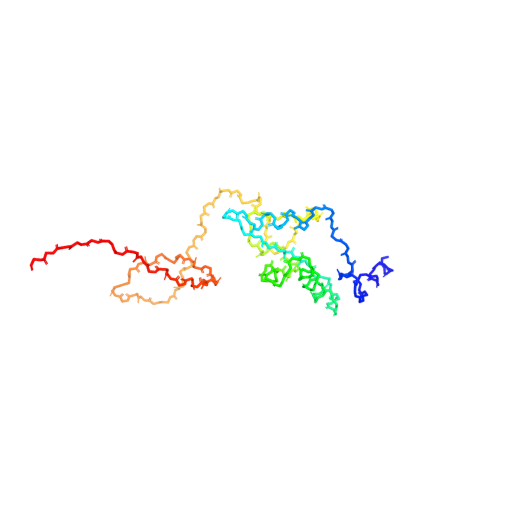 . VAL A 1 79 ? 2.630 -14.063 9.200 1.00 97.06 79 VAL A N 1
ATOM 652 C CA . VAL A 1 79 ? 3.154 -13.557 10.479 1.00 97.06 79 VAL A CA 1
ATOM 653 C C . VAL A 1 79 ? 2.457 -12.276 10.959 1.00 97.06 79 VAL A C 1
ATOM 655 O O . VAL A 1 79 ? 2.790 -11.766 12.028 1.00 97.06 79 VAL A O 1
ATOM 658 N N . ILE A 1 80 ? 1.537 -11.713 10.168 1.00 97.00 80 ILE A N 1
ATOM 659 C CA . ILE A 1 80 ? 0.778 -10.514 10.531 1.00 97.00 80 ILE A CA 1
ATOM 660 C C . ILE A 1 80 ? -0.547 -10.953 11.149 1.00 97.00 80 ILE A C 1
ATOM 662 O O . ILE A 1 80 ? -1.398 -11.520 10.473 1.00 97.00 80 ILE A O 1
ATOM 666 N N . SER A 1 81 ? -0.717 -10.678 12.441 1.00 95.94 81 SER A N 1
ATOM 667 C CA . SER A 1 81 ? -1.964 -10.956 13.154 1.00 95.94 81 SER A CA 1
ATOM 668 C C . SER A 1 81 ? -3.003 -9.880 12.838 1.00 95.94 81 SER A C 1
ATOM 670 O O . SER A 1 81 ? -2.782 -8.711 13.146 1.00 95.94 81 SER A O 1
ATOM 672 N N . ALA A 1 82 ? -4.131 -10.283 12.260 1.00 96.25 82 ALA A N 1
ATOM 673 C CA . ALA A 1 82 ? -5.305 -9.452 12.001 1.00 96.25 82 ALA A CA 1
ATOM 674 C C . ALA A 1 82 ? -6.558 -10.341 11.955 1.00 96.25 82 ALA A C 1
ATOM 676 O O . ALA A 1 82 ? -6.448 -11.539 11.690 1.00 96.25 82 ALA A O 1
ATOM 677 N N . ASP A 1 83 ? -7.739 -9.764 12.177 1.00 97.00 83 ASP A N 1
ATOM 678 C CA . ASP A 1 83 ? -9.001 -10.515 12.108 1.00 97.00 83 ASP A CA 1
ATOM 679 C C . ASP A 1 83 ? -9.379 -10.900 10.670 1.00 97.00 83 ASP A C 1
ATOM 681 O O . ASP A 1 83 ? -9.966 -11.955 10.434 1.00 97.00 83 ASP A O 1
ATOM 685 N N . LEU A 1 84 ? -9.042 -10.045 9.697 1.00 96.81 84 LEU A N 1
ATOM 686 C CA . LEU A 1 84 ? -9.366 -10.219 8.283 1.00 96.81 84 LEU A CA 1
ATOM 687 C C . LEU A 1 84 ? -8.177 -9.833 7.395 1.00 96.81 84 LEU A C 1
ATOM 689 O O . LEU A 1 84 ? -7.479 -8.854 7.654 1.00 96.81 84 LEU A O 1
ATOM 693 N N . LEU A 1 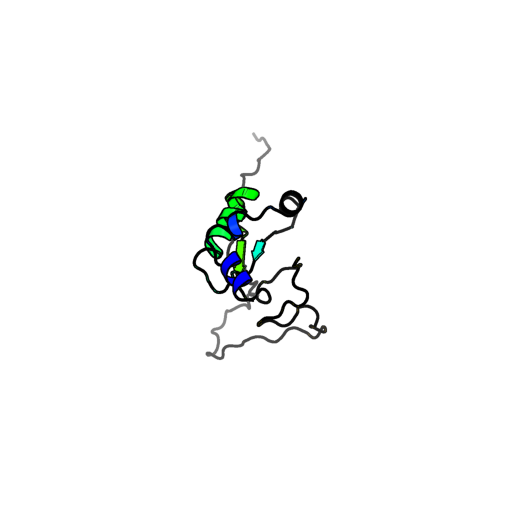85 ? -8.001 -10.571 6.296 1.00 97.50 85 LEU A N 1
ATOM 694 C CA . LEU A 1 85 ? -7.073 -10.247 5.213 1.00 97.50 85 LEU A CA 1
ATOM 695 C C . LEU A 1 85 ? -7.838 -10.249 3.884 1.00 97.50 85 LEU A C 1
ATOM 697 O O . LEU A 1 85 ? -8.312 -11.292 3.440 1.00 97.50 85 LEU A O 1
ATOM 701 N N . ILE A 1 86 ? -7.949 -9.080 3.250 1.00 97.56 86 ILE A N 1
ATOM 702 C CA . ILE A 1 86 ? -8.529 -8.927 1.909 1.00 97.56 86 ILE A CA 1
ATOM 703 C C . ILE A 1 86 ? -7.373 -8.931 0.904 1.00 97.56 86 ILE A C 1
ATOM 705 O O . ILE A 1 86 ? -6.599 -7.975 0.844 1.00 97.56 86 ILE A O 1
ATOM 709 N N . ASP A 1 87 ? -7.235 -10.017 0.145 1.00 97.19 87 ASP A N 1
ATOM 710 C CA . ASP A 1 87 ? -6.123 -10.249 -0.783 1.00 97.19 87 ASP A CA 1
ATOM 711 C C . ASP A 1 87 ? -6.622 -10.955 -2.050 1.00 97.19 87 ASP A C 1
ATOM 713 O O . ASP A 1 87 ? -7.543 -11.771 -1.991 1.00 97.19 87 ASP A O 1
ATOM 717 N N . ASP A 1 88 ? -6.040 -10.628 -3.201 1.00 96.25 88 ASP A N 1
ATOM 718 C CA . ASP A 1 88 ? -6.381 -11.239 -4.487 1.00 96.25 88 ASP A CA 1
ATOM 719 C C . ASP A 1 88 ? -5.676 -12.584 -4.709 1.00 96.25 88 ASP A C 1
ATOM 721 O O . ASP A 1 88 ? -6.091 -13.376 -5.562 1.00 96.25 88 ASP A O 1
ATOM 725 N N . ARG A 1 89 ? -4.618 -12.875 -3.947 1.00 94.38 89 ARG A N 1
ATOM 726 C CA . ARG A 1 89 ? -3.925 -14.158 -4.018 1.00 94.38 89 ARG A CA 1
ATOM 727 C C . ARG A 1 89 ? -4.761 -15.246 -3.316 1.00 94.38 89 ARG A C 1
ATOM 729 O O . ARG A 1 89 ? -4.982 -15.140 -2.113 1.00 94.38 89 ARG A O 1
ATOM 736 N N . PRO A 1 90 ? -5.150 -16.328 -4.024 1.00 92.56 90 PRO A N 1
ATOM 737 C CA . PRO A 1 90 ? -6.059 -17.344 -3.484 1.00 92.56 90 PRO A CA 1
ATOM 738 C C . PRO A 1 90 ? -5.454 -18.140 -2.321 1.00 92.56 90 PRO A C 1
ATOM 740 O O . PRO A 1 90 ? -6.151 -18.420 -1.356 1.00 92.56 90 PRO A O 1
ATOM 743 N N . ASP A 1 91 ? -4.155 -18.455 -2.397 1.00 93.31 91 ASP A N 1
ATOM 744 C CA . ASP A 1 91 ? -3.454 -19.266 -1.395 1.00 93.31 91 ASP A CA 1
ATOM 745 C C . ASP A 1 91 ? -2.336 -18.446 -0.723 1.00 93.31 91 ASP A C 1
ATOM 747 O O . ASP A 1 91 ? -1.239 -18.262 -1.284 1.00 93.31 91 ASP A O 1
ATOM 751 N N . ILE A 1 92 ? -2.600 -17.932 0.483 1.00 93.94 92 ILE A N 1
ATOM 752 C CA . ILE A 1 92 ? -1.636 -17.168 1.290 1.00 93.94 92 ILE A CA 1
ATOM 753 C C . ILE A 1 92 ? -0.868 -18.115 2.213 1.00 93.94 92 ILE A C 1
ATOM 755 O O . ILE A 1 92 ? -1.302 -18.457 3.304 1.00 93.94 92 ILE A O 1
ATOM 759 N N . THR A 1 93 ? 0.333 -18.496 1.787 1.00 94.44 93 THR A N 1
ATOM 760 C CA . THR A 1 93 ? 1.216 -19.397 2.540 1.00 94.44 93 THR A CA 1
ATOM 761 C C . THR A 1 93 ? 2.436 -18.666 3.093 1.00 94.44 93 THR A C 1
ATOM 763 O O . THR A 1 93 ? 2.989 -17.787 2.419 1.00 94.44 93 THR A O 1
ATOM 766 N N . GLY A 1 94 ? 2.941 -19.110 4.241 1.00 93.75 94 GLY A N 1
ATOM 767 C CA . GLY A 1 94 ? 4.117 -18.537 4.887 1.00 93.75 94 GLY A CA 1
ATOM 768 C C . GLY A 1 94 ? 4.628 -19.405 6.029 1.00 93.75 94 GLY A C 1
ATOM 769 O O . GLY A 1 94 ? 4.501 -20.629 5.981 1.00 93.75 94 GLY A O 1
ATOM 770 N N . LYS A 1 95 ? 5.269 -18.780 7.015 1.00 94.69 95 LYS A N 1
ATOM 771 C CA . LYS A 1 95 ? 5.803 -19.479 8.190 1.00 94.69 95 LYS A CA 1
ATOM 772 C C . LYS A 1 95 ? 4.724 -19.903 9.178 1.00 94.69 95 LYS A C 1
ATOM 774 O O . LYS A 1 95 ? 4.874 -20.960 9.784 1.00 94.69 95 LYS A O 1
ATOM 779 N N . GLU A 1 96 ? 3.683 -19.093 9.341 1.00 91.19 96 GLU A N 1
ATOM 780 C CA . GLU A 1 96 ? 2.572 -19.430 10.223 1.00 91.19 96 GLU A CA 1
ATOM 781 C C . GLU A 1 96 ? 1.514 -20.225 9.445 1.00 91.19 96 GLU A C 1
ATOM 783 O O . GLU A 1 96 ? 1.231 -19.911 8.281 1.00 91.19 96 GLU A O 1
ATOM 788 N N . PRO A 1 97 ? 0.948 -21.282 10.051 1.00 80.19 97 PRO A N 1
ATOM 789 C CA . PRO A 1 97 ? -0.132 -22.045 9.443 1.00 80.19 97 PRO A CA 1
ATOM 790 C C . PRO A 1 97 ? -1.390 -21.181 9.317 1.00 80.19 97 PRO A C 1
ATOM 792 O O . PRO A 1 97 ? -1.602 -20.249 10.091 1.00 80.19 97 PRO A O 1
ATOM 795 N N . GLU A 1 98 ? -2.248 -21.503 8.349 1.00 66.44 98 GLU A N 1
ATOM 796 C CA . GLU A 1 98 ? -3.506 -20.782 8.168 1.00 66.44 98 GLU A CA 1
ATOM 797 C C . GLU A 1 98 ? -4.338 -20.804 9.456 1.00 66.44 98 GLU A C 1
ATOM 799 O O . GLU A 1 98 ? -4.574 -21.858 10.056 1.00 66.44 98 GLU A O 1
ATOM 804 N N . ALA A 1 99 ? -4.843 -19.632 9.847 1.00 57.69 99 ALA A N 1
ATOM 805 C CA . ALA A 1 99 ? -5.655 -19.440 11.049 1.00 57.69 99 ALA A CA 1
ATOM 806 C C . ALA A 1 99 ? -6.944 -20.300 11.076 1.00 57.69 99 ALA A C 1
ATOM 808 O O . ALA A 1 99 ? -7.613 -20.383 12.103 1.00 57.69 99 ALA A O 1
ATOM 809 N N . GLY A 1 100 ? -7.280 -20.980 9.972 1.00 48.84 100 GLY A N 1
ATOM 810 C CA . GLY A 1 100 ? -8.438 -21.861 9.826 1.00 48.84 100 GLY A CA 1
ATOM 811 C C . GLY A 1 100 ? -8.252 -23.322 10.258 1.00 48.84 100 GLY A C 1
ATOM 812 O O . GLY A 1 100 ? -9.241 -24.053 10.259 1.00 48.84 100 GLY A O 1
ATOM 813 N N . SER A 1 101 ? -7.051 -23.786 10.637 1.00 37.12 101 SER A N 1
ATOM 814 C CA . SER A 1 101 ? -6.849 -25.197 11.038 1.00 37.12 101 SER A CA 1
ATOM 815 C C . SER A 1 101 ? -6.607 -25.428 12.532 1.00 37.12 101 SER A C 1
ATOM 817 O O . SER A 1 101 ? -6.330 -26.562 12.936 1.00 37.12 101 SER A O 1
ATOM 819 N N . MET A 1 102 ? -6.729 -24.406 13.383 1.00 38.44 102 MET A N 1
ATOM 820 C CA . MET A 1 102 ? -6.749 -24.619 14.832 1.00 38.44 102 MET A CA 1
ATOM 821 C C . MET A 1 102 ? -8.118 -25.158 15.253 1.00 38.44 102 MET A C 1
ATOM 823 O O . MET A 1 102 ? -8.989 -24.446 15.748 1.00 38.44 102 MET A O 1
ATOM 827 N N . SER A 1 103 ? -8.281 -26.472 15.075 1.00 40.50 103 SER A N 1
ATOM 828 C CA . SER A 1 103 ? -9.158 -27.273 15.922 1.00 40.50 103 SER A CA 1
ATOM 829 C C . SER A 1 103 ? -8.907 -26.865 17.373 1.00 40.50 103 SER A C 1
ATOM 831 O O . SER A 1 103 ? -7.791 -26.955 17.885 1.00 40.50 103 SER A O 1
ATOM 833 N N . SER A 1 104 ? -9.959 -26.364 18.008 1.00 50.75 104 SER A N 1
ATOM 834 C CA . SER A 1 104 ? -10.034 -26.070 19.429 1.00 50.75 104 SER A CA 1
ATOM 835 C C . SER A 1 104 ? -9.395 -27.188 20.255 1.00 50.75 104 SER A C 1
ATOM 837 O O . SER A 1 104 ? -9.984 -28.255 20.423 1.00 50.75 104 SER A O 1
ATOM 839 N N . SER A 1 105 ? -8.2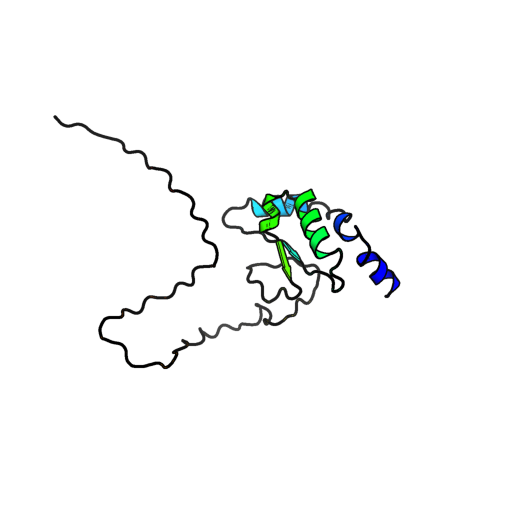00 -26.953 20.788 1.00 45.12 105 SER A N 1
ATOM 840 C CA . SER A 1 105 ? -7.593 -27.789 21.825 1.00 45.12 105 SER A CA 1
ATOM 841 C C . SER A 1 105 ? -6.564 -26.985 22.616 1.00 45.12 105 SER A C 1
ATOM 843 O O . SER A 1 105 ? -5.373 -27.196 22.467 1.00 45.12 105 SER A O 1
ATOM 845 N N . GLN A 1 106 ? -7.076 -26.101 23.483 1.00 47.19 106 GLN A N 1
ATOM 846 C CA . GLN A 1 106 ? -6.464 -25.640 24.744 1.00 47.19 106 GLN A CA 1
ATOM 847 C C . GLN A 1 106 ? -5.078 -24.940 24.700 1.00 47.19 106 GLN A C 1
ATOM 849 O O . GLN A 1 106 ? -4.300 -25.089 23.766 1.00 47.19 106 GLN A O 1
ATOM 854 N N . PRO A 1 107 ? -4.749 -24.104 25.710 1.00 48.72 107 PRO A N 1
ATOM 855 C CA . PRO A 1 107 ? -3.559 -23.262 25.659 1.00 48.72 107 PRO A CA 1
ATOM 856 C C . PRO A 1 107 ? -2.296 -24.077 25.956 1.00 48.72 107 PRO A C 1
ATOM 858 O O . PRO A 1 107 ? -2.189 -24.724 27.001 1.00 48.72 107 PRO A O 1
ATOM 861 N N . ALA A 1 108 ? -1.306 -23.996 25.067 1.00 44.75 108 ALA A N 1
ATOM 862 C CA . ALA A 1 108 ? 0.028 -24.530 25.311 1.00 44.75 108 ALA A CA 1
ATOM 863 C C . ALA A 1 108 ? 0.734 -23.717 26.413 1.00 44.75 108 ALA A C 1
ATOM 865 O O . ALA A 1 108 ? 1.253 -22.626 26.201 1.00 44.75 108 ALA A O 1
ATOM 866 N N . THR A 1 109 ? 0.660 -24.265 27.624 1.00 43.97 109 THR A N 1
ATOM 867 C CA . THR A 1 109 ? 1.729 -24.388 28.627 1.00 43.97 109 THR A CA 1
ATOM 868 C C . THR A 1 109 ? 2.811 -23.304 28.679 1.00 43.97 109 THR A C 1
ATOM 870 O O . THR A 1 109 ? 3.739 -23.258 27.878 1.00 43.97 109 THR A O 1
ATOM 873 N N . THR A 1 110 ? 2.729 -22.526 29.760 1.00 42.81 110 THR A N 1
ATOM 874 C CA . THR A 1 110 ? 3.822 -22.017 30.600 1.00 42.81 110 THR A CA 1
ATOM 875 C C . THR A 1 110 ? 5.245 -22.424 30.187 1.00 42.81 110 THR A C 1
ATOM 877 O O . THR A 1 110 ? 5.687 -23.540 30.448 1.00 42.81 110 THR A O 1
ATOM 880 N N . SER A 1 111 ? 6.010 -21.458 29.673 1.00 40.47 111 SER A N 1
ATOM 881 C CA . SER A 1 111 ? 7.472 -21.497 29.722 1.00 40.47 111 SER A CA 1
ATOM 882 C C . SER A 1 111 ? 7.924 -21.202 31.157 1.00 40.47 111 SER A C 1
ATOM 884 O O . SER A 1 111 ? 7.935 -20.054 31.599 1.00 40.47 111 SER A O 1
ATOM 886 N N . THR A 1 112 ? 8.245 -22.239 31.929 1.00 40.94 112 THR A N 1
ATOM 887 C CA . THR A 1 112 ? 9.031 -22.092 33.162 1.00 40.94 112 THR A CA 1
ATOM 888 C C . THR A 1 112 ? 10.510 -22.159 32.805 1.00 40.94 112 THR A C 1
ATOM 890 O O . THR A 1 112 ? 11.076 -23.244 32.674 1.00 40.94 112 THR A O 1
ATOM 893 N N . CYS A 1 113 ? 11.153 -20.996 32.684 1.00 33.34 113 CYS A N 1
ATOM 894 C CA . CYS A 1 113 ? 12.606 -20.911 32.791 1.00 33.34 113 CYS A CA 1
ATOM 895 C C . CYS A 1 113 ? 13.024 -21.417 34.176 1.00 33.34 113 CYS A C 1
ATOM 897 O O . CYS A 1 113 ? 12.616 -20.887 35.208 1.00 33.34 113 CYS A O 1
ATOM 899 N N . SER A 1 114 ? 13.827 -22.475 34.184 1.00 51.00 114 SER A N 1
ATOM 900 C CA . SER A 1 114 ? 14.392 -23.062 35.392 1.00 51.00 114 SER A CA 1
ATOM 901 C C . SER A 1 114 ? 15.608 -22.246 35.825 1.00 51.00 114 SER A C 1
ATOM 903 O O . SER A 1 114 ? 16.724 -22.512 35.390 1.00 51.00 114 SER A O 1
ATOM 905 N N . CYS A 1 115 ? 15.408 -21.246 36.681 1.00 34.34 115 CYS A N 1
ATOM 906 C CA . CYS A 1 115 ? 16.505 -20.616 37.410 1.00 34.34 115 CYS A CA 1
ATOM 907 C C . CYS A 1 115 ? 16.092 -20.291 38.856 1.00 34.34 115 CYS A C 1
ATOM 909 O O . CYS A 1 115 ? 15.485 -19.259 39.103 1.00 34.34 115 CYS A O 1
ATOM 911 N N . HIS A 1 116 ? 16.500 -21.177 39.778 1.00 42.50 116 HIS A N 1
ATOM 912 C CA . HIS A 1 116 ? 16.662 -20.978 41.231 1.00 42.50 116 HIS A CA 1
ATOM 913 C C . HIS A 1 116 ? 15.414 -20.599 42.072 1.00 42.50 116 HIS A C 1
ATOM 915 O O . HIS A 1 116 ? 14.438 -20.058 41.560 1.00 42.50 116 HIS A O 1
ATOM 921 N N . PRO A 1 117 ? 15.381 -20.961 43.374 1.00 46.53 117 PRO A N 1
ATOM 922 C CA . PRO A 1 117 ? 14.164 -20.860 44.182 1.00 46.53 117 PRO A CA 1
ATOM 923 C C . PRO A 1 117 ? 13.787 -19.394 44.463 1.00 46.53 117 PRO A C 1
ATOM 925 O O . PRO A 1 117 ? 14.678 -18.561 44.641 1.00 46.53 117 PRO A O 1
ATOM 928 N N . PRO A 1 118 ? 12.487 -19.056 44.549 1.00 44.28 118 PRO A N 1
ATOM 929 C CA . PRO A 1 118 ? 12.063 -17.698 44.844 1.00 44.28 118 PRO A CA 1
ATOM 930 C C . PRO A 1 118 ? 12.190 -17.408 46.344 1.00 44.28 118 PRO A C 1
ATOM 932 O O . PRO A 1 118 ? 11.766 -18.199 47.188 1.00 44.28 118 PRO A O 1
ATOM 935 N N . ALA A 1 119 ? 12.727 -16.234 46.676 1.00 43.75 119 ALA A N 1
ATOM 936 C CA . ALA A 1 119 ? 12.540 -15.633 47.990 1.00 43.75 119 ALA A CA 1
ATOM 937 C C . ALA A 1 119 ? 11.037 -15.395 48.245 1.00 43.75 119 ALA A C 1
ATOM 939 O O . ALA A 1 119 ? 10.276 -15.078 47.326 1.00 43.75 119 ALA A O 1
ATOM 940 N N . ALA A 1 120 ? 10.604 -15.570 49.494 1.00 42.81 120 ALA A N 1
ATOM 941 C CA . ALA A 1 120 ? 9.219 -15.376 49.905 1.00 42.81 120 ALA A CA 1
ATOM 942 C C . ALA A 1 120 ? 8.753 -13.939 49.599 1.00 42.81 120 ALA A C 1
ATOM 944 O O . ALA A 1 120 ? 9.354 -12.983 50.081 1.00 42.81 120 ALA A O 1
ATOM 945 N N . GLY A 1 121 ? 7.683 -13.796 48.804 1.00 50.59 121 GLY A N 1
ATOM 946 C CA . GLY A 1 121 ? 7.031 -12.500 48.564 1.00 50.59 121 GLY A CA 1
ATOM 947 C C . GLY A 1 121 ? 6.620 -12.165 47.126 1.00 50.59 121 GLY A C 1
ATOM 948 O O . GLY A 1 121 ? 6.148 -11.058 46.898 1.00 50.59 121 GLY A O 1
ATOM 949 N N . CYS A 1 122 ? 6.757 -13.067 46.148 1.00 36.66 122 CYS A N 1
ATOM 950 C CA . CYS A 1 122 ? 6.377 -12.768 44.761 1.00 36.66 122 CYS A CA 1
ATOM 951 C C . CYS A 1 122 ? 4.963 -13.285 44.432 1.00 36.66 122 CYS A C 1
ATOM 953 O O . CYS A 1 122 ? 4.743 -14.492 44.301 1.00 36.66 122 CYS A O 1
ATOM 955 N N . THR A 1 123 ? 3.986 -12.386 44.303 1.00 48.34 123 THR A N 1
ATOM 956 C CA . THR A 1 123 ? 2.660 -12.714 43.760 1.00 48.34 123 THR A CA 1
ATOM 957 C C . THR A 1 123 ? 2.762 -12.933 42.248 1.00 48.34 123 THR A C 1
ATOM 959 O O . THR A 1 123 ? 3.451 -12.197 41.544 1.00 48.34 123 THR A O 1
ATOM 962 N N . ARG A 1 124 ? 2.079 -13.961 41.718 1.00 42.62 124 ARG A N 1
ATOM 963 C CA . ARG A 1 124 ? 1.982 -14.195 40.265 1.00 42.62 124 ARG A CA 1
ATOM 964 C C . ARG A 1 124 ? 1.191 -13.057 39.620 1.00 42.62 124 ARG A C 1
ATOM 966 O O . ARG A 1 124 ? -0.034 -13.117 39.538 1.00 42.62 124 ARG A O 1
ATOM 973 N N . GLY A 1 125 ? 1.893 -12.035 39.145 1.00 37.84 125 GLY A N 1
ATOM 974 C CA . GLY A 1 125 ? 1.343 -11.074 38.201 1.00 37.84 125 GLY A CA 1
ATOM 975 C C . GLY A 1 125 ? 1.031 -11.785 36.887 1.00 37.84 125 GLY A C 1
ATOM 976 O O . GLY A 1 125 ? 1.914 -12.364 36.257 1.00 37.84 125 GLY A O 1
ATOM 977 N N . ARG A 1 126 ? -0.238 -11.768 36.478 1.00 40.16 126 ARG A N 1
ATOM 978 C CA . ARG A 1 126 ? -0.655 -12.123 35.120 1.00 40.16 126 ARG A CA 1
ATOM 979 C C . ARG A 1 126 ? 0.057 -11.155 34.170 1.00 40.16 126 ARG A C 1
ATOM 981 O O . ARG A 1 126 ? -0.267 -9.973 34.166 1.00 40.16 126 ARG A O 1
ATOM 988 N N . MET A 1 127 ? 1.023 -11.638 33.389 1.00 39.84 127 MET A N 1
ATOM 989 C CA . MET A 1 127 ? 1.551 -10.899 32.241 1.00 39.84 127 MET A CA 1
ATOM 990 C C . MET A 1 127 ? 0.412 -10.752 31.229 1.00 39.84 127 MET A C 1
ATOM 992 O O . MET A 1 127 ? 0.190 -11.617 30.388 1.00 39.84 127 MET A O 1
ATOM 996 N N . THR A 1 128 ? -0.363 -9.676 31.335 1.00 49.44 128 THR A N 1
ATOM 997 C CA . THR A 1 128 ? -1.101 -9.168 30.183 1.00 49.44 128 THR A CA 1
ATOM 998 C C . THR A 1 128 ? -0.041 -8.606 29.248 1.00 49.44 128 THR A C 1
ATOM 1000 O O . THR A 1 128 ? 0.560 -7.574 29.555 1.00 49.44 128 THR A O 1
ATOM 1003 N N . GLY A 1 129 ? 0.253 -9.328 28.166 1.00 38.78 129 GLY A N 1
ATOM 1004 C CA . GLY A 1 129 ? 1.062 -8.806 27.075 1.00 38.78 129 GLY A CA 1
ATOM 1005 C C . GLY A 1 129 ? 0.463 -7.478 26.629 1.00 38.78 129 GLY A C 1
ATOM 1006 O O . GLY A 1 129 ? -0.642 -7.439 26.099 1.00 38.78 129 GLY A O 1
ATOM 1007 N N . ARG A 1 130 ? 1.158 -6.384 26.931 1.00 35.91 130 ARG A N 1
ATOM 1008 C CA . ARG A 1 130 ? 0.878 -5.085 26.333 1.00 35.91 130 ARG A CA 1
ATOM 1009 C C . ARG A 1 130 ? 1.450 -5.116 24.914 1.00 35.91 130 ARG A C 1
ATOM 1011 O O . ARG A 1 130 ? 2.617 -5.493 24.780 1.00 35.91 130 ARG A O 1
ATOM 1018 N N . PRO A 1 131 ? 0.688 -4.729 23.881 1.00 36.81 131 PRO A N 1
ATOM 1019 C CA . PRO A 1 131 ? 1.260 -4.446 22.578 1.00 36.81 131 PRO A CA 1
ATOM 1020 C C . PRO A 1 131 ? 2.302 -3.334 22.714 1.00 36.81 131 PRO A C 1
ATOM 1022 O O . PRO A 1 131 ? 2.119 -2.355 23.442 1.00 36.81 131 PRO A O 1
ATOM 1025 N N . PHE A 1 132 ? 3.422 -3.535 22.032 1.00 39.00 132 PHE A N 1
ATOM 1026 C CA . PHE A 1 132 ? 4.376 -2.495 21.677 1.00 39.00 132 PHE A CA 1
ATOM 1027 C C . PHE A 1 132 ? 3.574 -1.367 20.997 1.00 39.00 132 PHE A C 1
ATOM 1029 O O . PHE A 1 132 ? 2.760 -1.668 20.133 1.00 39.00 132 PHE A O 1
ATOM 1036 N N . TRP A 1 133 ? 3.764 -0.119 21.437 1.00 29.78 133 TRP A N 1
ATOM 1037 C CA . TRP A 1 133 ? 2.984 1.094 21.113 1.00 29.78 133 TRP A CA 1
ATOM 1038 C C . TRP A 1 133 ? 1.711 1.326 21.952 1.00 29.78 133 TRP A C 1
ATOM 1040 O O . TRP A 1 133 ? 0.593 1.038 21.548 1.00 29.78 133 TRP A O 1
ATOM 1050 N N . THR A 1 134 ? 1.869 1.972 23.109 1.00 31.61 134 THR A N 1
ATOM 1051 C CA . THR A 1 134 ? 0.811 2.833 23.662 1.00 31.61 134 THR A CA 1
ATOM 1052 C C . THR A 1 134 ? 1.238 4.281 23.473 1.00 31.61 134 THR A C 1
ATOM 1054 O O . THR A 1 134 ? 2.143 4.743 24.170 1.00 31.61 134 THR A O 1
ATOM 1057 N N . ALA A 1 135 ? 0.606 4.989 22.536 1.00 30.62 135 ALA A N 1
ATOM 1058 C CA . ALA A 1 135 ? 0.606 6.445 22.526 1.00 30.62 135 ALA A CA 1
ATOM 1059 C C . ALA A 1 135 ? -0.277 6.920 23.691 1.00 30.62 135 ALA A C 1
ATOM 1061 O O . ALA A 1 135 ? -1.460 6.593 23.764 1.00 30.62 135 ALA A O 1
ATOM 1062 N N . SER A 1 136 ? 0.309 7.635 24.647 1.00 36.66 136 SER A N 1
ATOM 1063 C CA . SER A 1 136 ? -0.434 8.231 25.755 1.00 36.66 136 SER A CA 1
ATOM 1064 C C . SER A 1 136 ? -1.171 9.472 25.253 1.00 36.66 136 SER A C 1
ATOM 1066 O O . SER A 1 136 ? -0.539 10.487 24.972 1.00 36.66 136 SER A O 1
ATOM 1068 N N . VAL A 1 137 ? -2.499 9.411 25.164 1.00 37.88 137 VAL A N 1
ATOM 1069 C CA . VAL A 1 137 ? -3.337 10.615 25.059 1.00 37.88 137 VAL A CA 1
ATOM 1070 C C . VAL A 1 137 ? -3.311 11.328 26.423 1.00 37.88 137 VAL A C 1
ATOM 1072 O O . VAL A 1 137 ? -3.484 10.653 27.443 1.00 37.88 137 VAL A O 1
ATOM 1075 N N . PRO A 1 138 ? -3.078 12.653 26.508 1.00 39.09 138 PRO A N 1
ATOM 1076 C CA . PRO A 1 138 ? -3.226 13.379 27.765 1.00 39.09 138 PRO A CA 1
ATOM 1077 C C . PRO A 1 138 ? -4.698 13.396 28.188 1.00 39.09 138 PRO A C 1
ATOM 1079 O O . PRO A 1 138 ? -5.572 13.713 27.387 1.00 39.09 138 PRO A O 1
ATOM 1082 N N . ALA A 1 139 ? -4.959 13.061 29.449 1.00 37.16 139 ALA A N 1
ATOM 1083 C CA . ALA A 1 139 ? -6.281 13.159 30.055 1.00 37.16 139 ALA A CA 1
ATOM 1084 C C . ALA A 1 139 ? -6.795 14.611 30.016 1.00 37.16 139 ALA A C 1
ATOM 1086 O O . ALA A 1 139 ? -6.090 15.527 30.446 1.00 37.16 139 ALA A O 1
ATOM 1087 N N . GLU A 1 140 ? -8.022 14.818 29.531 1.00 41.59 140 GLU A N 1
ATOM 1088 C CA . GLU A 1 140 ? -8.750 16.067 29.762 1.00 41.59 140 GLU A CA 1
ATOM 1089 C C . GLU A 1 140 ? -9.060 16.223 31.263 1.00 41.59 140 GLU A C 1
ATOM 1091 O O . GLU A 1 140 ? -9.396 15.236 31.923 1.00 41.59 140 GLU A O 1
ATOM 1096 N N . PRO A 1 141 ? -8.962 17.435 31.838 1.00 46.31 141 PRO A N 1
ATOM 1097 C CA . PRO A 1 141 ? -9.362 17.662 33.218 1.00 46.31 141 PRO A CA 1
ATOM 1098 C C . PRO A 1 141 ? -10.887 17.796 33.336 1.00 46.31 141 PRO A C 1
ATOM 1100 O O . PRO A 1 141 ? -11.505 18.694 32.760 1.00 46.31 141 PRO A O 1
ATOM 1103 N N . ASP A 1 142 ? -11.470 16.910 34.143 1.00 43.09 142 ASP A N 1
ATOM 1104 C CA . ASP A 1 142 ? -12.876 16.912 34.532 1.00 43.09 142 ASP A CA 1
ATOM 1105 C C . ASP A 1 142 ? -13.319 18.226 35.197 1.00 43.09 142 ASP A C 1
ATOM 1107 O O . ASP A 1 142 ? -12.658 18.798 36.070 1.00 43.09 142 ASP A O 1
ATOM 1111 N N . ARG A 1 143 ? -14.528 18.647 34.811 1.00 41.94 143 ARG A N 1
ATOM 1112 C CA . ARG A 1 143 ? -15.369 19.639 35.490 1.00 41.94 143 ARG A CA 1
ATOM 1113 C C . ARG A 1 143 ? -15.587 19.256 36.958 1.00 41.94 143 ARG A C 1
ATOM 1115 O O . ARG A 1 143 ? -16.177 18.218 37.237 1.00 41.94 143 ARG A O 1
ATOM 1122 N N . ALA A 1 144 ? -15.297 20.174 37.877 1.00 42.00 144 ALA A N 1
ATOM 1123 C CA . ALA A 1 144 ? -15.864 20.154 39.225 1.00 42.00 144 ALA A CA 1
ATOM 1124 C C . ALA A 1 144 ? -17.014 21.176 39.327 1.00 42.00 144 ALA A C 1
ATOM 1126 O O . ALA A 1 144 ? -16.814 22.375 39.130 1.00 42.00 144 ALA A O 1
ATOM 1127 N N . MET A 1 145 ? -18.223 20.688 39.623 1.00 44.50 145 MET A N 1
ATOM 1128 C CA . MET A 1 145 ? -19.382 21.473 40.065 1.00 44.50 145 MET A CA 1
ATOM 1129 C C . MET A 1 145 ? -19.542 21.355 41.589 1.00 44.50 145 MET A C 1
ATOM 1131 O O . MET A 1 145 ? -19.560 20.238 42.095 1.00 44.50 145 MET A O 1
ATOM 1135 N N . GLY A 1 146 ? -19.794 22.496 42.249 1.00 38.53 146 GLY A N 1
ATOM 1136 C CA . GLY A 1 146 ? -20.502 22.639 43.540 1.00 38.53 146 GLY A CA 1
ATOM 1137 C C . GLY A 1 146 ? -19.690 22.317 44.805 1.00 38.53 146 GLY A C 1
ATOM 1138 O O . GLY A 1 146 ? -18.815 21.469 44.774 1.00 38.53 146 GLY A O 1
ATOM 1139 N N . SER A 1 147 ? -19.897 22.918 45.978 1.00 38.88 147 SER A N 1
ATOM 1140 C CA . SER A 1 147 ? -20.877 23.894 46.466 1.00 38.88 147 SER A CA 1
ATOM 1141 C C . SER A 1 147 ? -20.366 24.486 47.796 1.00 38.88 147 SER A C 1
ATOM 1143 O O . SER A 1 147 ? -19.540 23.882 48.469 1.00 38.88 147 SER A O 1
ATOM 1145 N N . SER A 1 148 ? -20.885 25.671 48.122 1.00 44.19 148 SER A N 1
ATOM 1146 C CA . SER A 1 148 ? -21.073 26.327 49.434 1.00 44.19 148 SER A CA 1
ATOM 1147 C C . SER A 1 148 ? -20.702 25.610 50.743 1.00 44.19 148 SER A C 1
ATOM 1149 O O . SER A 1 148 ? -21.166 24.502 50.969 1.00 44.19 148 SER A O 1
ATOM 1151 N N . GLU A 1 149 ? -20.073 26.366 51.651 1.00 40.41 149 GLU A N 1
ATOM 1152 C CA . GLU A 1 149 ? -20.4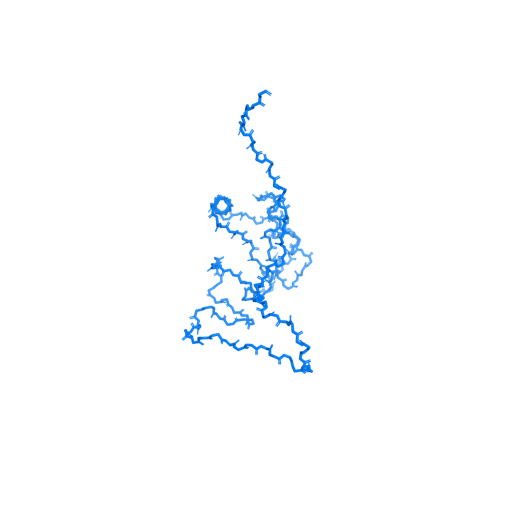02 26.613 53.079 1.00 40.41 149 GLU A CA 1
ATOM 1153 C C . GLU A 1 149 ? -19.420 27.726 53.529 1.00 40.41 149 GLU A C 1
ATOM 1155 O O . GLU A 1 149 ? -18.241 27.656 53.194 1.00 40.41 149 GLU A O 1
ATOM 1160 N N . GLY A 1 150 ? -19.850 28.900 53.998 1.00 40.53 150 GLY A N 1
ATOM 1161 C CA . GLY A 1 150 ? -20.326 29.180 55.355 1.00 40.53 150 GLY A CA 1
ATOM 1162 C C . GLY A 1 150 ? -19.473 30.316 55.922 1.00 40.53 150 GLY A C 1
ATOM 1163 O O . GLY A 1 150 ? -18.242 30.122 55.986 1.00 40.53 150 GLY A O 1
#

Foldseek 3Di:
DVVVVVQCLDACNLLPDDDDPCPLVVQVVQCPDPPGQAAAEDEFDPNNPHGVVSNLNNCCVRPNPVNSVRYHYDPQCLPPDDPDDDDPDPDRDDDHDPPPPPDDDDDDDDDDDDDDDDDPDDDDDDPPPDPDDDDDDDDDDDDDDDDDDD

Organism: Loxodonta africana (NCBI:txid9785)